Protein AF-H9MAM5-F1 (afdb_monomer_lite)

Secondary structure (DSSP, 8-state):
-HHHHHHHHTS-SS---TTS----HHHHHHHHHHTT-GGGGS-GGG----HHHHHHHHHHHHHHHHTT-SSSTTSPPHHHHHHHHTTSS---SPPPPPHHHHHHHHHHHHHHHHHTT-----------------

Radius of gyration: 23.28 Å; chains: 1; bounding box: 83×52×33 Å

Foldseek 3Di:
DQVLLCVQQVHHQDDPPPVPPADRLVLVLLVCQLVVNQVVSGHPVPNPDDPVVVQLSNLSSQLVSQCPAPDPVSHDDPVVNVCSNVVVDPRDPRHHRHPVSVVSNVVRVVVVVVVVDDDDDDDDDDDDDDDDDD

Structure (mmCIF, N/CA/C/O backbone):
data_AF-H9MAM5-F1
#
_entry.id   AF-H9MAM5-F1
#
loop_
_atom_site.group_PDB
_atom_site.id
_atom_site.type_symbol
_atom_site.label_atom_id
_atom_site.label_alt_id
_atom_site.label_comp_id
_atom_site.label_asym_id
_atom_site.label_entity_id
_atom_site.label_seq_id
_atom_site.pdbx_PDB_ins_code
_atom_site.Cartn_x
_atom_site.Cartn_y
_atom_site.Cartn_z
_atom_site.occupancy
_atom_site.B_iso_or_equiv
_atom_site.auth_seq_id
_atom_site.auth_comp_id
_atom_site.auth_asym_id
_atom_site.auth_atom_id
_atom_site.pdbx_PDB_model_num
ATOM 1 N N . GLY A 1 1 ? -2.645 3.503 -7.436 1.00 94.44 1 GLY A N 1
ATOM 2 C CA . GLY A 1 1 ? -1.721 3.127 -6.350 1.00 94.44 1 GLY A CA 1
ATOM 3 C C . GLY A 1 1 ? -0.823 4.280 -5.958 1.00 94.44 1 GLY A C 1
ATOM 4 O O . GLY A 1 1 ? -0.988 4.805 -4.872 1.00 94.44 1 GLY A O 1
ATOM 5 N N . MET A 1 2 ? 0.051 4.731 -6.860 1.00 94.88 2 MET A N 1
ATOM 6 C CA . MET A 1 2 ? 1.032 5.802 -6.613 1.00 94.88 2 MET A CA 1
ATOM 7 C C . MET A 1 2 ? 0.479 7.051 -5.908 1.00 94.88 2 MET A C 1
ATOM 9 O O . MET A 1 2 ? 0.990 7.430 -4.863 1.00 94.88 2 MET A O 1
ATOM 13 N N . THR A 1 3 ? -0.596 7.657 -6.414 1.00 95.62 3 THR A N 1
ATOM 14 C CA . THR A 1 3 ? -1.199 8.845 -5.778 1.00 95.62 3 THR A CA 1
ATOM 15 C C . THR A 1 3 ? -1.782 8.556 -4.395 1.00 95.62 3 THR A C 1
ATOM 17 O O . THR A 1 3 ? -1.730 9.405 -3.515 1.00 95.62 3 THR A O 1
ATOM 20 N N . LEU A 1 4 ? -2.311 7.349 -4.167 1.00 97.06 4 LEU A N 1
ATOM 21 C CA . LEU A 1 4 ? -2.817 6.965 -2.848 1.00 97.06 4 LEU A CA 1
ATOM 22 C C . LEU A 1 4 ? -1.674 6.868 -1.831 1.00 97.06 4 LEU A C 1
ATOM 24 O O . LEU A 1 4 ? -1.839 7.297 -0.695 1.00 97.06 4 LEU A O 1
ATOM 28 N N . LEU A 1 5 ? -0.503 6.378 -2.250 1.00 96.44 5 LEU A N 1
ATOM 29 C CA . LEU A 1 5 ? 0.690 6.384 -1.404 1.00 96.44 5 LEU A CA 1
ATOM 30 C C . LEU A 1 5 ? 1.121 7.816 -1.055 1.00 96.44 5 LEU A C 1
ATOM 32 O O . LEU A 1 5 ? 1.436 8.065 0.103 1.00 96.44 5 LEU A O 1
ATOM 36 N N . GLU A 1 6 ? 1.092 8.761 -2.005 1.00 95.25 6 GLU A N 1
ATOM 37 C CA . GLU A 1 6 ? 1.414 10.179 -1.730 1.00 95.25 6 GLU A CA 1
ATOM 38 C C . GLU A 1 6 ? 0.473 10.791 -0.698 1.00 95.25 6 GLU A C 1
ATOM 40 O O . GLU A 1 6 ? 0.917 11.524 0.182 1.00 95.25 6 GLU A O 1
ATOM 45 N N . ILE A 1 7 ? -0.821 10.473 -0.797 1.00 96.25 7 ILE A N 1
ATOM 46 C CA . ILE A 1 7 ? -1.834 10.939 0.154 1.00 96.25 7 ILE A CA 1
ATOM 47 C C . ILE A 1 7 ? -1.549 10.377 1.549 1.00 96.25 7 ILE A C 1
ATOM 49 O O . ILE A 1 7 ? -1.544 11.136 2.512 1.00 96.25 7 ILE A O 1
ATOM 53 N N . ILE A 1 8 ? -1.288 9.070 1.658 1.00 96.25 8 ILE A N 1
ATOM 54 C CA . ILE A 1 8 ? -1.013 8.415 2.945 1.00 96.25 8 ILE A CA 1
ATOM 55 C C . ILE A 1 8 ? 0.274 8.962 3.572 1.00 96.25 8 ILE A C 1
ATOM 57 O O . ILE A 1 8 ? 0.293 9.261 4.763 1.00 96.25 8 ILE A O 1
ATOM 61 N N . GLY A 1 9 ? 1.340 9.094 2.781 1.00 94.06 9 GLY A N 1
ATOM 62 C CA . GLY A 1 9 ? 2.658 9.491 3.278 1.00 94.06 9 GLY A CA 1
ATOM 63 C C . GLY A 1 9 ? 2.916 10.988 3.347 1.00 94.06 9 GLY A C 1
ATOM 64 O O . GLY A 1 9 ? 3.976 11.385 3.830 1.00 94.06 9 GLY A O 1
ATOM 65 N N . GLY A 1 10 ? 2.004 11.823 2.842 1.00 93.50 10 GLY A N 1
ATOM 66 C CA . GLY A 1 10 ? 2.146 13.281 2.860 1.00 93.50 10 GLY A CA 1
ATOM 67 C C . GLY A 1 10 ? 3.387 13.801 2.123 1.00 93.50 10 GLY A C 1
ATOM 68 O O . GLY A 1 10 ? 3.861 14.905 2.398 1.00 93.50 10 GLY A O 1
ATOM 69 N N . ARG A 1 11 ? 3.944 13.011 1.197 1.00 90.19 11 ARG A N 1
ATOM 70 C CA . ARG A 1 11 ? 5.160 13.326 0.434 1.00 90.19 11 ARG A CA 1
ATOM 71 C C . ARG A 1 11 ? 5.036 12.872 -1.013 1.00 90.19 11 ARG A C 1
ATOM 73 O O . ARG A 1 11 ? 4.243 11.989 -1.327 1.00 90.19 11 ARG A O 1
ATOM 80 N N . ARG A 1 12 ? 5.816 13.491 -1.900 1.00 90.25 12 ARG A N 1
ATOM 81 C CA . ARG A 1 12 ? 5.790 13.178 -3.334 1.00 90.25 12 ARG A CA 1
ATOM 82 C C . ARG A 1 12 ? 6.448 11.832 -3.612 1.00 90.25 12 ARG A C 1
ATOM 84 O O . ARG A 1 12 ? 7.388 11.432 -2.932 1.00 90.25 12 ARG A O 1
ATOM 91 N N . ASN A 1 13 ? 5.978 11.153 -4.657 1.00 88.25 13 ASN A N 1
ATOM 92 C CA . ASN A 1 13 ? 6.557 9.879 -5.088 1.00 88.25 13 ASN A CA 1
ATOM 93 C C . ASN A 1 13 ? 7.991 10.014 -5.617 1.00 88.25 13 ASN A C 1
ATOM 95 O O . ASN A 1 13 ? 8.764 9.058 -5.578 1.00 88.25 13 ASN A O 1
ATOM 99 N N . MET A 1 14 ? 8.328 11.202 -6.111 1.00 82.75 14 MET A N 1
ATOM 100 C CA . MET A 1 14 ? 9.652 11.574 -6.579 1.00 82.75 14 MET A CA 1
ATOM 101 C C . MET A 1 14 ? 9.994 12.925 -5.957 1.00 82.75 14 MET A C 1
ATOM 103 O O . MET A 1 14 ? 9.321 13.923 -6.234 1.00 82.75 14 MET A O 1
ATOM 107 N N . ASP A 1 15 ? 11.001 12.943 -5.089 1.00 68.06 15 ASP A N 1
ATOM 108 C CA . ASP A 1 15 ? 11.559 14.187 -4.575 1.00 68.06 15 ASP A CA 1
ATOM 109 C C . ASP A 1 15 ? 12.443 14.796 -5.678 1.00 68.06 15 ASP A C 1
ATOM 111 O O . ASP A 1 15 ? 13.233 14.105 -6.315 1.00 68.06 15 ASP A O 1
ATOM 115 N N . GLY A 1 16 ? 12.196 16.068 -5.999 1.00 54.31 16 GLY A N 1
ATOM 116 C CA . GLY A 1 16 ? 12.768 16.753 -7.164 1.00 54.31 16 GLY A CA 1
ATOM 117 C C . GLY A 1 16 ? 14.084 17.486 -6.901 1.00 54.31 16 GLY A C 1
ATOM 118 O O . GLY A 1 16 ? 14.499 18.248 -7.767 1.00 54.31 16 GLY A O 1
ATOM 119 N N . ASP A 1 17 ? 14.703 17.308 -5.731 1.00 53.81 17 ASP A N 1
ATOM 120 C CA . ASP A 1 17 ? 16.027 17.874 -5.465 1.00 53.81 17 ASP A CA 1
ATOM 121 C C . ASP A 1 17 ? 17.092 16.955 -6.060 1.00 53.81 17 ASP A C 1
ATOM 123 O O . ASP A 1 17 ? 17.304 15.836 -5.589 1.00 53.81 17 ASP A O 1
ATOM 127 N N . GLU A 1 18 ? 17.757 17.457 -7.103 1.00 48.34 18 GLU A N 1
ATOM 128 C CA . GLU A 1 18 ? 18.821 16.792 -7.869 1.00 48.34 18 GLU A CA 1
ATOM 129 C C . GLU A 1 18 ? 20.027 16.376 -7.003 1.00 48.34 18 GLU A C 1
ATOM 131 O O . GLU A 1 18 ? 20.798 15.509 -7.403 1.00 48.34 18 GLU A O 1
ATOM 136 N N . GLU A 1 19 ? 20.161 16.947 -5.801 1.00 48.25 19 GLU A N 1
ATOM 137 C CA . GLU A 1 19 ? 21.212 16.635 -4.821 1.00 48.25 19 GLU A CA 1
ATOM 138 C C . GLU A 1 19 ? 20.790 15.549 -3.808 1.00 48.25 19 GLU A C 1
ATOM 140 O O . GLU A 1 19 ? 21.627 14.959 -3.131 1.00 48.25 19 GLU A O 1
ATOM 145 N N . SER A 1 20 ? 19.492 15.228 -3.748 1.00 52.16 20 SER A N 1
ATOM 146 C CA . SER A 1 20 ? 18.936 14.081 -3.021 1.00 52.16 20 SER A CA 1
ATOM 147 C C . SER A 1 20 ? 18.562 12.964 -3.995 1.00 52.16 20 SER A C 1
ATOM 149 O O . SER A 1 20 ? 17.441 12.448 -4.008 1.00 52.16 20 SER A O 1
ATOM 151 N N . SER A 1 21 ? 19.505 12.570 -4.853 1.00 51.41 21 SER A N 1
ATOM 152 C CA . SER A 1 21 ? 19.402 11.253 -5.466 1.00 51.41 21 SER A CA 1
ATOM 153 C C . SER A 1 21 ? 19.247 10.247 -4.328 1.00 51.41 21 SER A C 1
ATOM 155 O O . SER A 1 21 ? 20.154 10.135 -3.519 1.00 51.41 21 SER A O 1
ATOM 157 N N . GLU A 1 22 ? 18.092 9.581 -4.203 1.00 53.31 22 GLU A N 1
ATOM 158 C CA . GLU A 1 22 ? 18.030 8.117 -4.027 1.00 53.31 22 GLU A CA 1
ATOM 159 C C . GLU A 1 22 ? 16.699 7.566 -3.516 1.00 53.31 22 GLU A C 1
ATOM 161 O O . GLU A 1 22 ? 16.414 6.403 -3.785 1.00 53.31 22 GLU A O 1
ATOM 166 N N . MET A 1 23 ? 15.830 8.317 -2.839 1.00 61.78 23 MET A N 1
ATOM 167 C CA . MET A 1 23 ? 14.657 7.675 -2.221 1.00 61.78 23 MET A CA 1
ATOM 168 C C . MET A 1 23 ? 13.374 7.826 -3.039 1.00 61.78 23 MET A C 1
ATOM 170 O O . MET A 1 23 ? 12.551 8.702 -2.793 1.00 61.78 23 MET A O 1
ATOM 174 N N . PHE A 1 24 ? 13.163 6.895 -3.976 1.00 83.00 24 PHE A N 1
ATOM 175 C CA . PHE A 1 24 ? 11.853 6.683 -4.595 1.00 83.00 24 PHE A CA 1
ATOM 176 C C . PHE A 1 24 ? 10.852 6.222 -3.526 1.00 83.00 24 PHE A C 1
ATOM 178 O O . PHE A 1 24 ? 10.845 5.054 -3.123 1.00 83.00 24 PHE A O 1
ATOM 185 N N . PHE A 1 25 ? 10.017 7.148 -3.049 1.00 89.38 25 PHE A N 1
ATOM 186 C CA . PHE A 1 25 ? 9.095 6.912 -1.939 1.00 89.38 25 PHE A CA 1
ATOM 187 C C . PHE A 1 25 ? 8.209 5.663 -2.127 1.00 89.38 25 PHE A C 1
ATOM 189 O O . PHE A 1 25 ? 8.128 4.872 -1.182 1.00 89.38 25 PHE A O 1
ATOM 196 N N . PRO A 1 26 ? 7.638 5.376 -3.318 1.00 91.94 26 PRO A N 1
ATOM 197 C CA . PRO A 1 26 ? 6.847 4.165 -3.517 1.00 91.94 26 PRO A CA 1
ATOM 198 C C . PRO A 1 26 ? 7.616 2.867 -3.283 1.00 91.94 26 PRO A C 1
ATOM 200 O O . PRO A 1 26 ? 7.025 1.903 -2.809 1.00 91.94 26 PRO A O 1
ATOM 203 N N . ALA A 1 27 ? 8.919 2.815 -3.585 1.00 92.25 27 ALA A N 1
ATOM 204 C CA . ALA A 1 27 ? 9.712 1.606 -3.358 1.00 92.25 27 ALA A CA 1
ATOM 205 C C . ALA A 1 27 ? 9.897 1.325 -1.861 1.00 92.25 27 ALA A C 1
ATOM 207 O O . ALA A 1 27 ? 9.745 0.184 -1.416 1.00 92.25 27 ALA A O 1
ATOM 208 N N . TRP A 1 28 ? 10.162 2.367 -1.070 1.00 91.81 28 TRP A N 1
ATOM 209 C CA . TRP A 1 28 ? 10.217 2.248 0.384 1.00 91.81 28 TRP A CA 1
ATOM 210 C C . TRP A 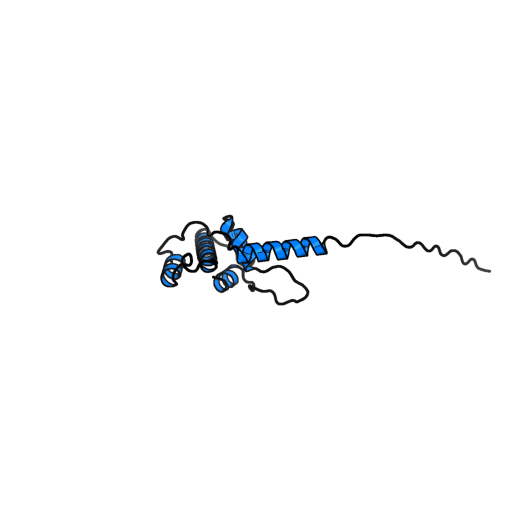1 28 ? 8.842 1.900 0.973 1.00 91.81 28 TRP A C 1
ATOM 212 O O . TRP A 1 28 ? 8.732 0.949 1.747 1.00 91.81 28 TRP A O 1
ATOM 222 N N . ALA A 1 29 ? 7.783 2.597 0.550 1.00 94.75 29 ALA A N 1
ATOM 223 C CA . ALA A 1 29 ? 6.424 2.364 1.033 1.00 94.75 29 ALA A CA 1
ATOM 224 C C . ALA A 1 29 ? 5.947 0.935 0.733 1.00 94.75 29 ALA A C 1
ATOM 226 O O . ALA A 1 29 ? 5.461 0.244 1.626 1.00 94.75 29 ALA A O 1
ATOM 227 N N . ALA A 1 30 ? 6.153 0.448 -0.495 1.00 95.69 30 ALA A N 1
ATOM 228 C CA . ALA A 1 30 ? 5.811 -0.921 -0.877 1.00 95.69 30 ALA A CA 1
ATOM 229 C C . ALA A 1 30 ? 6.577 -1.963 -0.045 1.00 95.69 30 ALA A C 1
ATOM 231 O O . ALA A 1 30 ? 6.012 -2.989 0.332 1.00 95.69 30 ALA A O 1
ATOM 232 N N . THR A 1 31 ? 7.838 -1.682 0.304 1.00 94.94 31 THR A N 1
ATOM 233 C CA . THR A 1 31 ? 8.637 -2.556 1.177 1.00 94.94 31 THR A CA 1
ATOM 234 C C . THR A 1 31 ? 8.018 -2.654 2.573 1.00 94.94 31 THR A C 1
ATOM 236 O O . THR A 1 31 ? 7.826 -3.765 3.071 1.00 94.94 31 THR A O 1
ATOM 239 N N . GLN A 1 32 ? 7.627 -1.525 3.174 1.00 96.38 32 GLN A N 1
ATOM 240 C CA . GLN A 1 32 ? 6.954 -1.518 4.479 1.00 96.38 32 GLN A CA 1
ATOM 241 C C . GLN A 1 32 ? 5.605 -2.242 4.430 1.00 96.38 32 GLN A C 1
ATOM 243 O O . GLN A 1 32 ? 5.340 -3.101 5.270 1.00 96.38 32 GLN A O 1
ATOM 248 N N . ILE A 1 33 ? 4.785 -1.967 3.412 1.00 97.56 33 ILE A N 1
ATOM 249 C CA . ILE A 1 33 ? 3.461 -2.585 3.244 1.00 97.56 33 ILE A CA 1
ATOM 250 C C . ILE A 1 33 ? 3.580 -4.106 3.092 1.00 97.56 33 ILE A C 1
ATOM 252 O O . ILE A 1 33 ? 2.905 -4.842 3.808 1.00 97.56 33 ILE A O 1
ATOM 256 N N . SER A 1 34 ? 4.475 -4.587 2.223 1.00 96.94 34 SER A N 1
ATOM 257 C CA . SER A 1 34 ? 4.694 -6.030 2.017 1.00 96.94 34 SER A CA 1
ATOM 258 C C . SER A 1 34 ? 5.225 -6.752 3.264 1.00 96.94 34 SER A C 1
ATOM 260 O O . SER A 1 34 ? 5.050 -7.960 3.398 1.00 96.94 34 SER A O 1
ATOM 262 N N . SER A 1 35 ? 5.828 -6.010 4.199 1.00 96.81 35 SER A N 1
ATOM 263 C CA . SER A 1 35 ? 6.344 -6.526 5.475 1.00 96.81 35 SER A CA 1
ATOM 264 C C . SER A 1 35 ? 5.336 -6.418 6.628 1.00 96.81 35 SER A C 1
ATOM 266 O O . SER A 1 35 ? 5.663 -6.780 7.754 1.00 96.81 35 SER A O 1
ATOM 268 N N . GLY A 1 36 ? 4.123 -5.911 6.377 1.00 96.38 36 GLY A N 1
ATOM 269 C CA . GLY A 1 36 ? 3.095 -5.706 7.405 1.00 96.38 36 GLY A CA 1
ATOM 270 C C . GLY A 1 36 ? 3.241 -4.411 8.212 1.00 96.38 36 GLY A C 1
ATOM 271 O O . GLY A 1 36 ? 2.450 -4.162 9.118 1.00 96.38 36 GLY A O 1
ATOM 272 N N . ASN A 1 37 ? 4.187 -3.544 7.853 1.00 96.94 37 ASN A N 1
ATOM 273 C CA . ASN A 1 37 ? 4.483 -2.287 8.544 1.00 96.94 37 ASN A CA 1
ATOM 274 C C . ASN A 1 37 ? 3.751 -1.095 7.906 1.00 96.94 37 ASN A C 1
ATOM 276 O O . ASN A 1 37 ? 4.318 -0.019 7.741 1.00 96.94 37 ASN A O 1
ATOM 280 N N . ALA A 1 38 ? 2.489 -1.267 7.504 1.00 95.62 38 ALA A N 1
ATOM 281 C CA . ALA A 1 38 ? 1.748 -0.247 6.752 1.00 95.62 38 ALA A CA 1
ATOM 282 C C . ALA A 1 38 ? 1.667 1.119 7.468 1.00 95.62 38 ALA A C 1
ATOM 284 O O . ALA A 1 38 ? 1.662 2.153 6.805 1.00 95.62 38 ALA A O 1
ATOM 285 N N . MET A 1 39 ? 1.658 1.127 8.806 1.00 96.56 39 MET A N 1
ATOM 286 C CA . MET A 1 39 ? 1.624 2.358 9.605 1.00 96.56 39 MET A CA 1
ATOM 287 C C . MET A 1 39 ? 2.896 3.200 9.488 1.00 96.56 39 MET A C 1
ATOM 289 O O . MET A 1 39 ? 2.817 4.412 9.647 1.00 96.56 39 MET A O 1
ATOM 293 N N . GLU A 1 40 ? 4.043 2.602 9.150 1.00 95.38 40 GLU A N 1
ATOM 294 C CA . GLU A 1 40 ? 5.282 3.360 8.925 1.00 95.38 40 GLU A CA 1
ATOM 295 C C . GLU A 1 40 ? 5.135 4.333 7.753 1.00 95.38 40 GLU A C 1
ATOM 297 O O . GLU A 1 40 ? 5.773 5.380 7.734 1.00 95.38 40 GLU A O 1
ATOM 302 N N . VAL A 1 41 ? 4.271 4.009 6.785 1.00 95.12 41 VAL A N 1
ATOM 303 C CA . VAL A 1 41 ? 4.052 4.822 5.585 1.00 95.12 41 VAL A CA 1
ATOM 304 C C . VAL A 1 41 ? 3.265 6.098 5.882 1.00 95.12 41 VAL A C 1
ATOM 306 O O . VAL A 1 41 ? 3.347 7.030 5.089 1.00 95.12 41 VAL A O 1
ATOM 309 N N . LEU A 1 42 ? 2.518 6.156 6.989 1.00 96.94 42 LEU A N 1
ATOM 310 C CA . LEU A 1 42 ? 1.671 7.295 7.341 1.00 96.94 42 LEU A CA 1
ATOM 311 C C . LEU A 1 42 ? 2.499 8.575 7.535 1.00 96.94 42 LEU A C 1
ATOM 313 O O . LEU A 1 42 ? 3.570 8.550 8.145 1.00 96.94 42 LEU A O 1
ATOM 317 N N . ASP A 1 43 ? 1.981 9.710 7.053 1.00 95.31 43 ASP A N 1
ATOM 318 C CA . ASP A 1 43 ? 2.569 11.023 7.323 1.00 95.31 43 ASP A CA 1
ATOM 319 C C . ASP A 1 43 ? 2.781 11.196 8.833 1.00 95.31 43 ASP A C 1
ATOM 321 O O . ASP A 1 43 ? 1.855 11.095 9.639 1.00 95.31 43 ASP A O 1
ATOM 325 N N . LYS A 1 44 ? 4.020 11.510 9.220 1.00 91.69 44 LYS A N 1
ATOM 326 C CA . LYS A 1 44 ? 4.421 11.707 10.617 1.00 91.69 44 LYS A CA 1
ATOM 327 C C . LYS A 1 44 ? 3.609 12.797 11.321 1.00 91.69 44 LYS A C 1
ATOM 329 O O . LYS A 1 44 ? 3.482 12.776 12.541 1.00 91.69 44 LYS A O 1
ATOM 334 N N . LYS A 1 45 ? 3.047 13.745 10.565 1.00 93.50 45 LYS A N 1
ATOM 335 C CA . LYS A 1 45 ? 2.155 14.794 11.086 1.00 93.50 45 LYS A CA 1
ATOM 336 C C . LYS A 1 45 ? 0.793 14.260 11.536 1.00 93.50 45 LYS A C 1
ATOM 338 O O . LYS A 1 45 ? 0.081 14.974 12.234 1.00 93.50 45 LYS A O 1
ATOM 343 N N . LEU A 1 46 ? 0.439 13.039 11.138 1.00 92.50 46 LEU A N 1
ATOM 344 C CA . LEU A 1 46 ? -0.836 12.375 11.403 1.00 92.50 46 LEU A CA 1
ATOM 345 C C . LEU A 1 46 ? -0.668 11.143 12.308 1.00 92.50 46 LEU A C 1
ATOM 347 O O . LEU A 1 46 ? -1.511 10.262 12.294 1.00 92.50 46 LEU A O 1
ATOM 351 N N . MET A 1 47 ? 0.417 11.041 13.084 1.00 87.50 47 MET A N 1
ATOM 352 C CA . MET A 1 47 ? 0.670 9.870 13.944 1.00 87.50 47 MET A CA 1
ATOM 353 C C . MET A 1 47 ? -0.279 9.741 15.146 1.00 87.50 47 MET A C 1
ATOM 355 O O . MET A 1 47 ? -0.350 8.668 15.740 1.00 87.50 47 MET A O 1
ATOM 359 N N . ASP A 1 48 ? -1.000 10.804 15.504 1.00 93.38 48 ASP A N 1
ATOM 360 C CA . ASP A 1 48 ? -2.037 10.774 16.541 1.00 93.38 48 ASP A CA 1
ATOM 361 C C . ASP A 1 48 ? -3.363 10.281 15.939 1.00 93.38 48 ASP A C 1
ATOM 363 O O . ASP A 1 48 ? -4.257 11.070 15.637 1.00 93.38 48 ASP A O 1
ATOM 367 N N . VAL A 1 49 ? -3.437 8.971 15.681 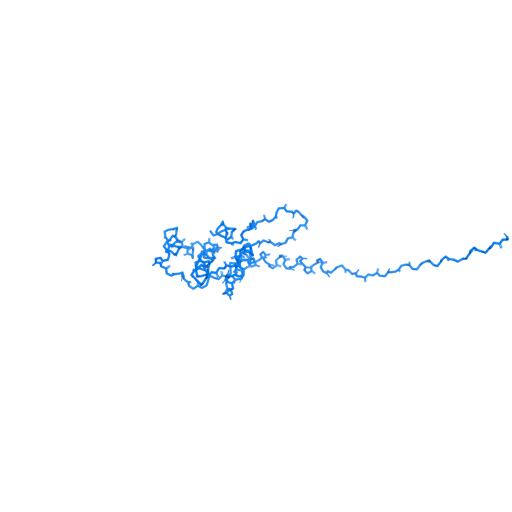1.00 93.75 49 VAL A N 1
ATOM 368 C CA . VAL A 1 49 ? -4.623 8.284 15.146 1.00 93.75 49 VAL A CA 1
ATOM 369 C C . VAL A 1 49 ? -5.184 7.296 16.155 1.00 93.75 49 VAL A C 1
ATOM 371 O O . VAL A 1 49 ? -4.445 6.615 16.867 1.00 93.75 49 VAL A O 1
ATOM 374 N N . ASN A 1 50 ? -6.508 7.179 16.187 1.00 96.50 50 ASN A N 1
ATOM 375 C CA . ASN A 1 50 ? -7.180 6.128 16.945 1.00 96.50 50 ASN A CA 1
ATOM 376 C C . ASN A 1 50 ? -7.154 4.779 16.197 1.00 96.50 50 ASN A C 1
ATOM 378 O O . ASN A 1 50 ? -6.793 4.701 15.022 1.00 96.50 50 ASN A O 1
ATOM 382 N N . ASP A 1 51 ? -7.580 3.705 16.867 1.00 95.62 51 ASP A N 1
ATOM 383 C CA . ASP A 1 51 ? -7.567 2.350 16.294 1.00 95.62 51 ASP A CA 1
ATOM 384 C C . ASP A 1 51 ? -8.366 2.244 14.984 1.00 95.62 51 ASP A C 1
ATOM 386 O O . ASP A 1 51 ? -7.960 1.543 14.059 1.00 95.62 51 ASP A O 1
ATOM 390 N N . LEU A 1 52 ? -9.488 2.960 14.872 1.00 94.94 52 LEU A N 1
ATOM 391 C CA . LEU A 1 52 ? -10.343 2.917 13.686 1.00 94.94 52 LEU A CA 1
ATOM 392 C C . LEU A 1 52 ? -9.692 3.627 12.491 1.00 94.94 52 LEU A C 1
ATOM 394 O O . LEU A 1 52 ? -9.730 3.115 11.372 1.00 94.94 52 LEU A O 1
ATOM 398 N N . GLU A 1 53 ? -9.057 4.771 12.727 1.00 95.50 53 GLU A N 1
ATOM 399 C CA . GLU A 1 53 ? -8.268 5.495 11.725 1.00 95.50 53 GLU A CA 1
ATOM 400 C C . GLU A 1 53 ? -7.037 4.688 11.297 1.00 95.50 53 GLU A C 1
ATOM 402 O O . GLU A 1 53 ? -6.739 4.598 10.106 1.00 95.50 53 GLU A O 1
ATOM 407 N N . ALA A 1 54 ? -6.359 4.028 12.240 1.00 96.06 54 ALA A N 1
ATOM 408 C CA . ALA A 1 54 ? -5.233 3.151 11.937 1.00 96.06 54 ALA A CA 1
ATOM 409 C C . ALA A 1 54 ? -5.648 1.992 11.015 1.00 96.06 54 ALA A C 1
ATOM 411 O O . ALA A 1 54 ? -4.944 1.686 10.052 1.00 96.06 54 ALA A O 1
ATOM 412 N N . GLU A 1 55 ? -6.810 1.373 11.242 1.00 95.81 55 GLU A N 1
ATOM 413 C CA . GLU A 1 55 ? -7.339 0.340 10.341 1.00 95.81 55 GLU A CA 1
ATOM 414 C C . GLU A 1 55 ? -7.684 0.889 8.947 1.00 95.81 55 GLU A C 1
ATOM 416 O O . GLU A 1 55 ? -7.405 0.235 7.937 1.00 95.81 55 GLU A O 1
ATOM 421 N N . GLN A 1 56 ? -8.215 2.113 8.853 1.00 95.94 56 GLN A N 1
ATOM 422 C CA . GLN A 1 56 ? -8.453 2.776 7.564 1.00 95.94 56 GLN A CA 1
ATOM 423 C C . GLN A 1 56 ? -7.145 3.039 6.806 1.00 95.94 56 GLN A C 1
ATOM 425 O O . GLN A 1 56 ? -7.064 2.758 5.607 1.00 95.94 56 GLN A O 1
ATOM 430 N N . VAL A 1 57 ? -6.104 3.513 7.499 1.00 96.88 57 VAL A N 1
ATOM 431 C CA . VAL A 1 57 ? -4.769 3.734 6.924 1.00 96.88 57 VAL A CA 1
ATOM 432 C C . VAL A 1 57 ? -4.166 2.420 6.435 1.00 96.88 57 VAL A C 1
ATOM 434 O O . VAL A 1 57 ? -3.723 2.345 5.288 1.00 96.88 57 VAL A O 1
ATOM 437 N N . LYS A 1 58 ? -4.195 1.360 7.254 1.00 97.19 58 LYS A N 1
ATOM 438 C CA . LYS A 1 58 ? -3.700 0.028 6.863 1.00 97.19 58 LYS A CA 1
ATOM 439 C C . LYS A 1 58 ? -4.412 -0.477 5.616 1.00 97.19 58 LYS A C 1
ATOM 441 O O . LYS A 1 58 ? -3.760 -0.924 4.674 1.00 97.19 58 LYS A O 1
ATOM 446 N N . ARG A 1 59 ? -5.741 -0.362 5.575 1.00 97.81 59 ARG A N 1
ATOM 447 C CA . ARG A 1 59 ? -6.544 -0.780 4.425 1.00 97.81 59 ARG A CA 1
ATOM 448 C C . ARG A 1 59 ? -6.181 -0.004 3.160 1.00 97.81 59 ARG A C 1
ATOM 450 O O . ARG A 1 59 ? -5.958 -0.615 2.113 1.00 97.81 59 ARG A O 1
ATOM 457 N N . ALA A 1 60 ? -6.083 1.320 3.265 1.00 98.00 60 ALA A N 1
ATOM 458 C CA . ALA A 1 60 ? -5.693 2.191 2.161 1.00 98.00 60 ALA A CA 1
ATOM 459 C C . ALA A 1 60 ? -4.276 1.871 1.654 1.00 98.00 60 ALA A C 1
ATOM 461 O O . ALA A 1 60 ? -4.042 1.808 0.447 1.00 98.00 60 ALA A O 1
ATOM 462 N N 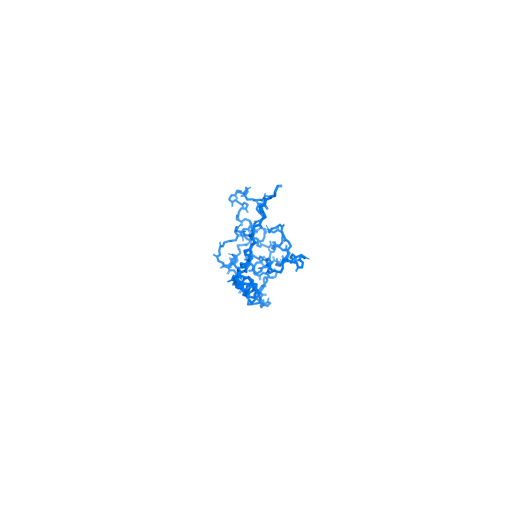. ALA A 1 61 ? -3.341 1.597 2.563 1.00 98.06 61 ALA A N 1
ATOM 463 C CA . ALA A 1 61 ? -1.975 1.222 2.222 1.00 98.06 61 ALA A CA 1
ATOM 464 C C . ALA A 1 61 ? -1.919 -0.138 1.505 1.00 98.06 61 ALA A C 1
ATOM 466 O O . ALA A 1 61 ? -1.279 -0.253 0.459 1.00 98.06 61 ALA A O 1
ATOM 467 N N . ILE A 1 62 ? -2.641 -1.147 2.003 1.00 98.19 62 ILE A N 1
ATOM 468 C CA . ILE A 1 62 ? -2.699 -2.482 1.392 1.00 98.19 62 ILE A CA 1
ATOM 469 C C . ILE A 1 62 ? -3.270 -2.408 -0.029 1.00 98.19 62 ILE A C 1
ATOM 471 O O . ILE A 1 62 ? -2.638 -2.898 -0.967 1.00 98.19 62 ILE A O 1
ATOM 475 N N . VAL A 1 63 ? -4.423 -1.755 -0.230 1.00 98.25 63 VAL A N 1
ATOM 476 C CA . VAL A 1 63 ? -5.003 -1.622 -1.580 1.00 98.25 63 VAL A CA 1
ATOM 477 C C . VAL A 1 63 ? -4.123 -0.761 -2.489 1.00 98.25 63 VAL A C 1
ATOM 479 O O . VAL A 1 63 ? -3.978 -1.057 -3.676 1.00 98.25 63 VAL A O 1
ATOM 482 N N . GLY A 1 64 ? -3.460 0.258 -1.932 1.00 98.00 64 GLY A N 1
ATOM 483 C CA . GLY A 1 64 ? -2.448 1.049 -2.624 1.00 98.00 64 GLY A CA 1
ATOM 484 C C . GLY A 1 64 ? -1.301 0.191 -3.159 1.00 98.00 64 GLY A C 1
ATOM 485 O O . GLY A 1 64 ? -0.934 0.354 -4.323 1.00 98.00 64 GLY A O 1
ATOM 486 N N . GLY A 1 65 ? -0.806 -0.750 -2.348 1.00 97.81 65 GLY A N 1
ATOM 487 C CA . GLY A 1 65 ? 0.234 -1.713 -2.717 1.00 97.81 65 GLY A CA 1
ATOM 488 C C . GLY A 1 65 ? -0.206 -2.727 -3.782 1.00 97.81 65 GLY A C 1
ATOM 489 O O . GLY A 1 65 ? 0.569 -3.052 -4.678 1.00 97.81 65 GLY A O 1
ATOM 490 N N . TRP A 1 66 ? -1.465 -3.171 -3.769 1.00 98.25 66 TRP A N 1
ATOM 491 C CA . TRP A 1 66 ? -2.019 -3.996 -4.853 1.00 98.25 66 TRP A CA 1
ATOM 492 C C . TRP A 1 66 ? -2.168 -3.220 -6.169 1.00 98.25 66 TRP A C 1
ATOM 494 O O . TRP A 1 66 ? -1.910 -3.738 -7.250 1.00 98.25 66 TRP A O 1
ATOM 504 N N . CYS A 1 67 ? -2.514 -1.934 -6.103 1.00 98.12 67 CYS A N 1
ATOM 505 C CA . CYS A 1 67 ? -2.675 -1.095 -7.293 1.00 98.12 67 CYS A CA 1
ATOM 506 C C . CYS A 1 67 ? -1.360 -0.749 -8.018 1.00 98.12 67 CYS A C 1
ATOM 508 O O . CYS A 1 67 ? -1.409 -0.053 -9.033 1.00 98.12 67 CYS A O 1
ATOM 510 N N . ILE A 1 68 ? -0.200 -1.114 -7.465 1.00 96.69 68 ILE A N 1
ATOM 511 C CA . ILE A 1 68 ? 1.125 -0.857 -8.055 1.00 96.69 68 ILE A CA 1
ATOM 512 C C . ILE A 1 68 ? 1.857 -2.147 -8.446 1.00 96.69 68 ILE A C 1
ATOM 514 O O . ILE A 1 68 ? 3.053 -2.087 -8.719 1.00 96.69 68 ILE A O 1
ATOM 518 N N . GLN A 1 69 ? 1.168 -3.295 -8.461 1.00 97.38 69 GLN A N 1
ATOM 519 C CA . GLN A 1 69 ? 1.761 -4.547 -8.931 1.00 97.38 69 GLN A CA 1
ATOM 520 C C . GLN A 1 69 ? 2.188 -4.448 -10.392 1.00 97.38 69 GLN A C 1
ATOM 522 O O . GLN A 1 69 ? 1.586 -3.714 -11.178 1.00 97.38 69 GLN A O 1
ATOM 527 N N . ASP A 1 70 ? 3.254 -5.162 -10.744 1.00 96.31 70 ASP A N 1
ATOM 528 C CA . ASP A 1 70 ? 3.783 -5.160 -12.109 1.00 96.31 70 ASP A CA 1
ATOM 529 C C . ASP A 1 70 ? 2.787 -5.820 -13.075 1.00 96.31 70 ASP A C 1
ATOM 531 O O . ASP A 1 70 ? 2.525 -5.265 -14.144 1.00 96.31 70 ASP A O 1
ATOM 535 N N . ASP A 1 71 ? 2.187 -6.938 -12.657 1.00 96.44 71 ASP A N 1
ATOM 536 C CA . ASP A 1 71 ? 1.138 -7.645 -13.390 1.00 96.44 71 ASP A CA 1
ATOM 537 C C . ASP A 1 71 ? -0.196 -6.883 -13.310 1.00 96.44 71 ASP A C 1
ATOM 539 O O . ASP A 1 71 ? -0.597 -6.402 -12.249 1.00 96.44 71 ASP A O 1
ATOM 543 N N . GLU A 1 72 ? -0.873 -6.735 -14.446 1.00 95.88 72 GLU A N 1
ATOM 544 C CA . GLU A 1 72 ? -2.170 -6.065 -14.529 1.00 95.88 72 GLU A CA 1
ATOM 545 C C . GLU A 1 72 ? -3.311 -6.919 -13.978 1.00 95.88 72 GLU A C 1
ATOM 547 O O . GLU A 1 72 ? -4.241 -6.357 -13.397 1.00 95.88 72 GLU A O 1
ATOM 552 N N . ASP A 1 73 ? -3.205 -8.246 -14.082 1.00 96.31 73 ASP A N 1
ATOM 553 C CA . ASP A 1 73 ? -4.223 -9.186 -13.605 1.00 96.31 73 ASP A CA 1
ATOM 554 C C . ASP A 1 73 ? -4.263 -9.256 -12.069 1.00 96.31 73 ASP A C 1
ATOM 556 O O . ASP A 1 73 ? -5.287 -9.593 -11.472 1.00 96.31 73 ASP A O 1
ATOM 560 N N . GLU A 1 74 ? -3.163 -8.886 -11.408 1.00 95.62 74 GLU A N 1
ATOM 561 C CA . GLU A 1 74 ? -3.081 -8.775 -9.948 1.00 95.62 74 GLU A CA 1
ATOM 562 C C . GLU A 1 74 ? -3.663 -7.456 -9.416 1.00 95.62 74 GLU A C 1
ATOM 564 O O . GLU A 1 74 ? -3.942 -7.330 -8.218 1.00 95.62 74 GLU A O 1
ATOM 569 N N . ARG A 1 75 ? -3.853 -6.446 -10.276 1.00 97.75 75 ARG A N 1
ATOM 570 C CA . ARG A 1 75 ? -4.363 -5.144 -9.839 1.00 97.75 75 ARG A CA 1
ATOM 571 C C . ARG A 1 75 ? -5.878 -5.217 -9.640 1.00 97.75 75 ARG A C 1
ATOM 573 O O . ARG A 1 75 ? -6.606 -5.612 -10.550 1.00 97.75 75 ARG A O 1
ATOM 580 N N . PRO A 1 76 ? -6.403 -4.753 -8.495 1.00 97.62 76 PRO A N 1
ATOM 581 C CA . PRO A 1 76 ? -7.839 -4.668 -8.297 1.00 97.62 76 PRO A CA 1
ATOM 582 C C . PRO A 1 76 ? -8.447 -3.662 -9.275 1.00 97.62 76 PRO A C 1
ATOM 584 O O . PRO A 1 76 ? -7.887 -2.596 -9.548 1.00 97.62 76 PRO A O 1
ATOM 587 N N . THR A 1 77 ? -9.650 -3.967 -9.752 1.00 97.75 77 THR A N 1
ATOM 588 C CA . THR A 1 77 ? -10.454 -3.005 -10.507 1.00 97.75 77 THR A CA 1
ATOM 589 C C . THR A 1 77 ? -10.770 -1.787 -9.640 1.00 97.75 77 THR A C 1
ATOM 591 O O . THR A 1 77 ? -10.890 -1.889 -8.418 1.00 97.75 77 THR A O 1
ATOM 594 N N . MET A 1 78 ? -11.006 -0.627 -10.257 1.00 97.38 78 MET A N 1
ATOM 595 C CA . MET A 1 78 ? -11.373 0.579 -9.501 1.00 97.38 78 MET A CA 1
ATOM 596 C C . MET A 1 78 ? -12.620 0.389 -8.623 1.00 97.38 78 MET A C 1
ATOM 598 O O . MET A 1 78 ? -12.682 0.953 -7.535 1.00 97.38 78 MET A O 1
ATOM 602 N N . SER A 1 79 ? -13.582 -0.440 -9.042 1.00 98.25 79 SER A N 1
ATOM 603 C CA . SER A 1 79 ? -14.748 -0.765 -8.210 1.00 98.25 79 SER A CA 1
ATOM 604 C C . SER A 1 79 ? -14.360 -1.536 -6.947 1.00 98.25 79 SER A C 1
ATOM 606 O O . SER A 1 79 ? -14.890 -1.248 -5.878 1.00 98.25 79 SER A O 1
ATOM 608 N N . GLN A 1 80 ? -13.437 -2.496 -7.050 1.00 97.88 80 GLN A N 1
ATOM 609 C CA . GLN A 1 80 ? -12.934 -3.235 -5.887 1.00 97.88 80 GLN A CA 1
ATOM 610 C C . GLN A 1 80 ? -12.121 -2.323 -4.968 1.00 97.88 80 GLN A C 1
ATOM 612 O O . GLN A 1 80 ? -12.266 -2.400 -3.753 1.00 97.88 80 GLN A O 1
ATOM 617 N N . VAL A 1 81 ? -11.315 -1.418 -5.537 1.00 98.00 81 VAL A N 1
ATOM 618 C CA . VAL A 1 81 ? -10.572 -0.418 -4.757 1.00 98.00 81 VAL A CA 1
ATOM 619 C C . VAL A 1 81 ? -11.522 0.417 -3.901 1.00 98.00 81 VAL A C 1
ATOM 621 O O . VAL A 1 81 ? -11.272 0.576 -2.710 1.00 98.00 81 VAL A O 1
ATOM 624 N N . LEU A 1 82 ? -12.626 0.907 -4.475 1.00 97.88 82 LEU A N 1
ATOM 625 C CA . LEU A 1 82 ? -13.623 1.688 -3.737 1.00 97.88 82 LEU A CA 1
ATOM 626 C C . LEU A 1 82 ? -14.301 0.870 -2.636 1.00 97.88 82 LEU A C 1
ATOM 628 O O . LEU A 1 82 ? -14.351 1.326 -1.501 1.00 97.88 82 LEU A O 1
ATOM 632 N N . GLN A 1 83 ? -14.744 -0.354 -2.937 1.00 98.25 83 GLN A N 1
ATOM 633 C CA . GLN A 1 83 ? -15.355 -1.238 -1.938 1.00 98.25 83 GLN A CA 1
ATOM 634 C C . GLN A 1 83 ? -14.426 -1.509 -0.753 1.00 98.25 83 GLN A C 1
ATOM 636 O O . GLN A 1 83 ? -14.877 -1.534 0.393 1.00 98.25 83 GLN A O 1
ATOM 641 N N . ILE A 1 84 ? -13.131 -1.689 -1.025 1.00 97.94 84 ILE A N 1
ATOM 642 C CA . ILE A 1 84 ? -12.124 -1.829 0.019 1.00 97.94 84 ILE A CA 1
ATOM 643 C C . ILE A 1 84 ? -12.025 -0.516 0.801 1.00 97.94 84 ILE A C 1
ATOM 645 O O . ILE A 1 84 ? -12.234 -0.517 2.006 1.00 97.94 84 ILE A O 1
ATOM 649 N N . LEU A 1 85 ? -11.789 0.627 0.155 1.00 97.38 85 LEU A N 1
ATOM 650 C CA . LEU A 1 85 ? -11.637 1.912 0.856 1.00 97.38 85 LEU A CA 1
ATOM 651 C C . LEU A 1 85 ? -12.858 2.294 1.715 1.00 97.38 85 LEU A C 1
ATOM 653 O O . LEU A 1 85 ? -12.683 2.785 2.828 1.00 97.38 85 LEU A O 1
ATOM 657 N N . GLU A 1 86 ? -14.073 2.004 1.253 1.00 97.06 86 GLU A N 1
ATOM 658 C CA . GLU A 1 86 ? -15.327 2.218 1.992 1.00 97.06 86 GLU A CA 1
ATOM 659 C C . GLU A 1 86 ? -15.529 1.225 3.152 1.00 97.06 86 GLU A C 1
ATOM 661 O O . GLU A 1 86 ? -16.403 1.418 3.994 1.00 97.06 86 GLU A O 1
ATOM 666 N N . GLY A 1 87 ? -14.716 0.167 3.228 1.00 95.88 87 GLY A N 1
ATOM 667 C CA . GLY A 1 87 ? -14.829 -0.886 4.238 1.00 95.88 87 GLY A CA 1
ATOM 668 C C . GLY A 1 87 ? -15.973 -1.865 3.991 1.00 95.88 87 GLY A C 1
ATOM 669 O O . GLY A 1 87 ? -16.381 -2.562 4.914 1.00 95.88 87 GLY A O 1
ATOM 670 N N . VAL A 1 88 ? -16.490 -1.921 2.761 1.00 97.44 88 VAL A N 1
ATOM 671 C CA . VAL A 1 88 ? -17.505 -2.898 2.339 1.00 97.44 88 VAL A CA 1
ATOM 672 C C . VAL A 1 88 ? -16.888 -4.289 2.201 1.00 97.44 88 VAL A C 1
ATOM 674 O O . VAL A 1 88 ? -17.544 -5.291 2.478 1.00 97.44 88 VAL A O 1
ATOM 677 N N . VAL A 1 89 ? -15.629 -4.347 1.764 1.00 95.88 89 VAL A N 1
ATOM 678 C CA . VAL A 1 89 ? -14.860 -5.581 1.588 1.00 95.88 89 VAL A CA 1
ATOM 679 C C . VAL A 1 89 ? -13.511 -5.420 2.278 1.00 95.88 89 VAL A C 1
ATOM 681 O O . VAL A 1 89 ? -12.876 -4.368 2.182 1.00 95.88 89 VAL A O 1
ATOM 684 N N . ASP A 1 90 ? -13.061 -6.463 2.968 1.00 94.56 90 ASP A N 1
ATOM 685 C CA . ASP A 1 90 ? -11.725 -6.465 3.552 1.00 94.56 90 ASP A CA 1
ATOM 686 C C . ASP A 1 90 ? -10.651 -6.519 2.459 1.00 94.56 90 ASP A C 1
ATOM 688 O O . ASP A 1 90 ? -10.840 -7.155 1.416 1.00 94.56 90 ASP A O 1
ATOM 692 N N . PRO A 1 91 ? -9.506 -5.849 2.663 1.00 92.12 91 PRO A N 1
ATOM 693 C CA . PRO A 1 91 ? -8.419 -5.933 1.708 1.00 92.12 91 PRO A CA 1
ATOM 694 C C . PRO A 1 91 ? -7.917 -7.388 1.595 1.00 92.12 91 PRO A C 1
ATOM 696 O O . PRO A 1 91 ? -8.003 -8.148 2.566 1.00 92.12 91 PRO A O 1
ATOM 699 N N . PRO A 1 92 ? -7.349 -7.788 0.442 1.00 91.31 92 PRO A N 1
ATOM 700 C CA . PRO A 1 92 ? -6.669 -9.073 0.322 1.00 91.31 92 PRO A CA 1
ATOM 701 C C . PRO A 1 92 ? -5.482 -9.178 1.292 1.00 91.31 92 PRO A C 1
ATOM 703 O O . PRO A 1 92 ? -5.142 -8.233 2.009 1.00 91.31 92 PRO A O 1
ATOM 706 N N . ALA A 1 93 ? -4.790 -10.318 1.262 1.00 95.69 93 ALA A N 1
ATOM 707 C CA . ALA A 1 93 ? -3.508 -10.464 1.947 1.00 95.69 93 ALA A CA 1
ATOM 708 C C . ALA A 1 93 ? -2.513 -9.352 1.553 1.00 95.69 93 ALA A C 1
ATOM 710 O O . ALA A 1 93 ? -2.704 -8.639 0.563 1.00 95.69 93 ALA A O 1
ATOM 711 N N . LEU A 1 94 ? -1.436 -9.212 2.329 1.00 97.81 94 LEU A N 1
ATOM 712 C CA . LEU A 1 94 ? -0.395 -8.224 2.046 1.00 97.81 94 LEU A CA 1
ATOM 713 C C . LEU A 1 94 ? 0.105 -8.376 0.596 1.00 97.81 94 LEU A C 1
ATOM 715 O O . LEU A 1 94 ? 0.416 -9.498 0.184 1.00 97.81 94 LEU A O 1
ATOM 719 N N . PRO A 1 95 ? 0.176 -7.281 -0.180 1.00 97.25 95 PRO A N 1
ATOM 720 C CA . PRO A 1 95 ? 0.643 -7.340 -1.552 1.00 97.25 95 PRO A CA 1
ATOM 721 C C . PRO A 1 95 ? 2.130 -7.708 -1.574 1.00 97.25 95 PRO A C 1
ATOM 723 O O . PRO A 1 95 ? 2.891 -7.257 -0.706 1.00 97.25 95 PRO A O 1
ATOM 726 N N . PRO A 1 96 ? 2.582 -8.483 -2.571 1.00 97.06 96 PRO A N 1
ATOM 727 C CA . PRO A 1 96 ? 4.005 -8.708 -2.761 1.00 97.06 96 PRO A CA 1
ATOM 728 C C . PRO A 1 96 ? 4.712 -7.391 -3.122 1.00 97.06 96 PRO A C 1
ATOM 730 O O . PRO A 1 96 ? 4.106 -6.445 -3.624 1.00 97.06 96 PRO A O 1
ATOM 733 N N . LEU A 1 97 ? 6.019 -7.315 -2.863 1.00 96.19 97 LEU A N 1
ATOM 734 C CA . LEU A 1 97 ? 6.841 -6.193 -3.322 1.00 96.19 97 LEU A CA 1
ATOM 735 C C . LEU A 1 97 ? 7.052 -6.307 -4.848 1.00 96.19 97 LEU A C 1
ATOM 737 O O . LEU A 1 97 ? 7.697 -7.279 -5.259 1.00 96.19 97 LEU A O 1
ATOM 741 N N . PRO A 1 98 ? 6.607 -5.332 -5.670 1.00 95.38 98 PRO A N 1
ATOM 742 C CA . PRO A 1 98 ? 6.809 -5.370 -7.119 1.00 95.38 98 PRO A CA 1
ATOM 743 C C . PRO A 1 98 ? 8.297 -5.436 -7.482 1.00 95.38 98 PRO A C 1
ATOM 745 O O . PRO A 1 98 ? 9.138 -4.797 -6.837 1.00 95.38 98 PRO A O 1
ATOM 748 N N . LEU A 1 99 ? 8.646 -6.188 -8.526 1.00 93.38 99 LEU A N 1
ATOM 749 C CA . LEU A 1 99 ? 10.034 -6.387 -8.944 1.00 93.38 99 LEU A CA 1
ATOM 750 C C . LEU A 1 99 ? 10.654 -5.084 -9.458 1.00 93.38 99 LEU A C 1
ATOM 752 O O . LEU A 1 99 ? 11.831 -4.808 -9.189 1.00 93.38 99 LEU A O 1
ATOM 756 N N . SER A 1 100 ? 9.862 -4.266 -10.154 1.00 90.94 100 SER A N 1
ATOM 757 C CA . SER A 1 100 ? 10.270 -2.931 -10.602 1.00 90.94 100 SER A CA 1
ATOM 758 C C . SER A 1 100 ? 10.704 -2.050 -9.421 1.00 90.94 100 SER A C 1
ATOM 760 O O . SER A 1 100 ? 11.795 -1.472 -9.435 1.00 90.94 100 SER A O 1
ATOM 762 N N . LEU A 1 101 ? 9.909 -2.035 -8.348 1.00 89.69 101 LEU A N 1
ATOM 763 C CA . LEU A 1 101 ? 10.182 -1.284 -7.123 1.00 89.69 101 LEU A CA 1
ATOM 764 C C . LEU A 1 101 ? 11.332 -1.870 -6.311 1.00 89.69 101 LEU A C 1
ATOM 766 O O . LEU A 1 101 ? 12.164 -1.118 -5.809 1.00 89.69 101 LEU A O 1
ATOM 770 N N . ARG A 1 102 ? 11.441 -3.200 -6.229 1.00 87.81 102 ARG A N 1
ATOM 771 C CA . ARG A 1 102 ? 12.590 -3.870 -5.604 1.00 87.81 102 ARG A CA 1
ATOM 772 C C . ARG A 1 102 ? 13.893 -3.482 -6.295 1.00 87.81 102 ARG A C 1
ATOM 774 O O . ARG A 1 102 ? 14.879 -3.184 -5.631 1.00 87.81 102 ARG A O 1
ATOM 781 N N . THR A 1 103 ? 13.895 -3.458 -7.625 1.00 87.12 103 THR A N 1
ATOM 782 C CA . THR A 1 103 ? 15.070 -3.058 -8.409 1.00 87.12 103 THR A CA 1
ATOM 783 C C . THR A 1 103 ? 15.452 -1.607 -8.129 1.00 87.12 103 THR A C 1
ATOM 785 O O . THR A 1 103 ? 16.636 -1.306 -7.988 1.00 87.12 103 THR A O 1
ATOM 788 N N . LEU A 1 104 ? 14.469 -0.709 -8.010 1.00 81.62 104 LEU A N 1
ATOM 789 C CA . LEU A 1 104 ? 14.706 0.687 -7.636 1.00 81.62 104 LEU A CA 1
ATOM 790 C C . LEU A 1 104 ? 15.257 0.815 -6.212 1.00 81.62 104 LEU A C 1
ATOM 792 O O . LEU A 1 104 ? 16.237 1.526 -6.021 1.00 81.62 104 LEU A O 1
ATOM 796 N N . ALA A 1 105 ? 14.696 0.087 -5.244 1.00 77.12 105 ALA A N 1
ATOM 797 C CA . ALA A 1 105 ? 15.192 0.068 -3.869 1.00 77.12 105 ALA A CA 1
ATOM 798 C C . ALA A 1 105 ? 16.650 -0.408 -3.795 1.00 77.12 105 ALA A C 1
ATOM 800 O O . ALA A 1 105 ? 17.465 0.218 -3.130 1.00 77.12 105 ALA A O 1
ATOM 801 N N . LEU A 1 106 ? 17.008 -1.468 -4.528 1.00 78.44 106 LEU A N 1
ATOM 802 C CA . LEU A 1 106 ? 18.383 -1.974 -4.578 1.00 78.44 106 LEU A CA 1
ATOM 803 C C . LEU A 1 106 ? 19.347 -0.991 -5.247 1.00 78.44 106 LEU A C 1
ATOM 805 O O . LEU A 1 106 ? 20.477 -0.843 -4.789 1.00 78.44 106 LEU A O 1
ATOM 809 N N . LYS A 1 107 ? 18.916 -0.313 -6.317 1.00 71.94 107 LYS A N 1
ATOM 810 C CA . LYS A 1 107 ? 19.714 0.740 -6.960 1.00 71.94 107 LYS A CA 1
ATOM 811 C C . LYS A 1 107 ? 19.946 1.907 -6.009 1.00 71.94 107 LYS A C 1
ATOM 813 O O . LYS A 1 107 ? 21.082 2.344 -5.890 1.00 71.94 107 LYS A O 1
ATOM 818 N N . ALA A 1 108 ? 18.902 2.344 -5.309 1.00 67.75 108 ALA A N 1
ATOM 819 C CA . ALA A 1 108 ? 19.003 3.366 -4.280 1.00 67.75 108 ALA A CA 1
ATOM 820 C C . ALA A 1 108 ? 19.996 2.947 -3.191 1.00 67.75 108 ALA A C 1
ATOM 82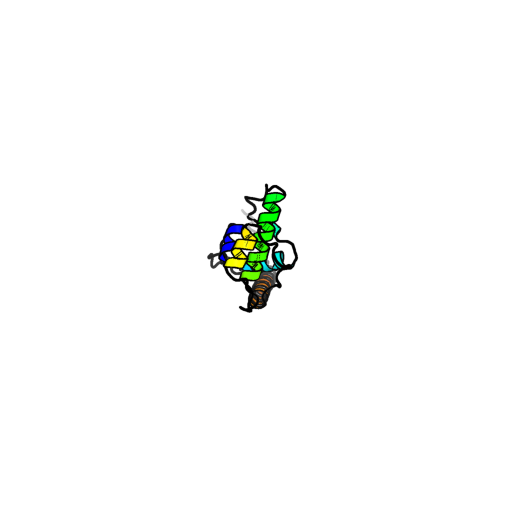2 O O . ALA A 1 108 ? 20.972 3.642 -2.961 1.00 67.75 108 ALA A O 1
ATOM 823 N N . SER A 1 109 ? 19.839 1.754 -2.606 1.00 63.22 109 SER A N 1
ATOM 824 C CA . SER A 1 109 ? 20.771 1.244 -1.593 1.00 63.22 109 SER A CA 1
ATOM 825 C C . SER A 1 109 ? 22.206 1.111 -2.109 1.00 63.22 109 SER A C 1
ATOM 827 O O . SER A 1 109 ? 23.140 1.401 -1.373 1.00 63.22 109 SER A O 1
ATOM 829 N N . SER A 1 110 ? 22.406 0.686 -3.361 1.00 59.31 110 SER A N 1
ATOM 830 C CA . SER A 1 110 ? 23.740 0.581 -3.963 1.00 59.31 110 SER A CA 1
ATOM 831 C C . SER A 1 110 ? 24.423 1.936 -4.129 1.00 59.31 110 SER A C 1
ATOM 833 O O . SER A 1 110 ? 25.651 1.977 -4.097 1.00 59.31 110 SER A O 1
ATOM 835 N N . LEU A 1 111 ? 23.663 3.009 -4.342 1.00 55.19 111 LEU A N 1
ATOM 836 C CA . LEU A 1 111 ? 24.207 4.359 -4.408 1.00 55.19 111 LEU A CA 1
ATOM 837 C C . LEU A 1 111 ? 24.537 4.885 -2.999 1.00 55.19 111 LEU A C 1
ATOM 839 O O . LEU A 1 111 ? 25.652 5.368 -2.814 1.00 55.19 111 LEU A O 1
ATOM 843 N N . VAL A 1 112 ? 23.695 4.609 -1.989 1.00 54.97 112 VAL A N 1
ATOM 844 C CA . VAL A 1 112 ? 24.021 4.871 -0.569 1.00 54.97 112 VAL A CA 1
ATOM 845 C C . VAL A 1 112 ? 25.339 4.184 -0.181 1.00 54.97 112 VAL A C 1
ATOM 847 O O . VAL A 1 112 ? 26.231 4.810 0.383 1.00 54.97 112 VAL A O 1
ATOM 850 N N . PHE A 1 113 ? 25.517 2.908 -0.551 1.00 45.50 113 PHE A N 1
ATOM 851 C CA . PHE A 1 113 ? 26.766 2.168 -0.310 1.00 45.50 113 PHE A CA 1
ATOM 852 C C . PHE A 1 113 ? 27.974 2.720 -1.080 1.00 45.50 113 PHE A C 1
ATOM 854 O O . PHE A 1 113 ? 29.111 2.531 -0.645 1.00 45.50 113 PHE A O 1
ATOM 861 N N . PHE A 1 114 ? 27.755 3.330 -2.246 1.00 38.47 114 PHE A N 1
ATOM 862 C CA . PHE A 1 114 ? 28.824 3.901 -3.060 1.00 38.47 114 PHE A CA 1
ATOM 863 C C . PHE A 1 114 ? 29.279 5.260 -2.513 1.00 38.47 114 PHE A C 1
ATOM 865 O O . PHE A 1 114 ? 30.478 5.528 -2.503 1.00 38.47 114 PHE A O 1
ATOM 872 N N . TRP A 1 115 ? 28.353 6.071 -1.995 1.00 43.16 115 TRP A N 1
ATOM 873 C CA . TRP A 1 115 ? 28.656 7.357 -1.365 1.00 43.16 115 TRP A CA 1
ATOM 874 C C . TRP A 1 115 ? 29.309 7.208 0.019 1.00 43.16 115 TRP A C 1
ATOM 876 O O . TRP A 1 115 ? 30.210 7.968 0.361 1.00 43.16 115 TRP A O 1
ATOM 886 N N . ASP A 1 116 ? 28.960 6.162 0.777 1.00 48.25 116 ASP A N 1
ATOM 887 C CA . ASP A 1 116 ? 29.612 5.829 2.060 1.00 48.25 116 ASP A CA 1
ATOM 888 C C . ASP A 1 116 ? 31.075 5.355 1.914 1.00 48.25 116 ASP A C 1
ATOM 890 O O . ASP A 1 116 ? 31.752 5.071 2.907 1.00 48.25 116 ASP A O 1
ATOM 894 N N . LYS A 1 117 ? 31.593 5.251 0.682 1.00 37.00 117 LYS A N 1
ATOM 895 C CA . LYS A 1 117 ? 32.950 4.779 0.388 1.00 37.00 117 LYS A CA 1
ATOM 896 C C . LYS A 1 117 ? 33.814 5.839 -0.301 1.00 37.00 117 LYS A C 1
ATOM 898 O O . LYS A 1 117 ? 34.500 5.531 -1.276 1.00 37.00 117 LYS A O 1
ATOM 903 N N . GLU A 1 118 ? 33.876 7.055 0.239 1.00 40.41 118 GLU A N 1
ATOM 904 C CA . GLU A 1 118 ? 35.076 7.882 0.049 1.00 40.41 118 GLU A CA 1
ATOM 905 C C . GLU A 1 118 ? 36.195 7.414 1.003 1.00 40.41 118 GLU A C 1
ATOM 907 O O . GLU A 1 118 ? 35.976 7.264 2.208 1.00 40.41 118 GLU A O 1
ATOM 912 N N . PRO A 1 119 ? 37.414 7.138 0.502 1.00 41.00 119 PRO A N 1
ATOM 913 C CA . PRO A 1 119 ? 38.515 6.701 1.342 1.00 41.00 119 PRO A CA 1
ATOM 914 C C . PRO A 1 119 ? 39.082 7.892 2.122 1.00 41.00 119 PRO A C 1
ATOM 916 O O . PRO A 1 119 ? 39.629 8.828 1.542 1.00 41.00 119 PRO A O 1
ATOM 919 N N . SER A 1 120 ? 39.042 7.826 3.454 1.00 53.38 120 SER A N 1
ATOM 920 C CA . SER A 1 120 ? 39.885 8.681 4.287 1.00 53.38 120 SER A CA 1
ATOM 921 C C . SER A 1 120 ? 41.359 8.384 3.978 1.00 53.38 120 SER A C 1
ATOM 923 O O . SER A 1 120 ? 41.847 7.298 4.304 1.00 53.38 120 SER A O 1
ATOM 925 N N . ALA A 1 121 ? 42.084 9.325 3.373 1.00 37.28 121 ALA A N 1
ATOM 926 C CA . ALA A 1 121 ? 43.533 9.221 3.218 1.00 37.28 121 ALA A CA 1
ATOM 927 C C . ALA A 1 121 ? 44.237 10.574 3.437 1.00 37.28 121 ALA A C 1
ATOM 929 O O . ALA A 1 121 ? 44.295 11.420 2.556 1.00 37.28 121 ALA A O 1
ATOM 930 N N . HIS A 1 122 ? 44.781 10.696 4.651 1.00 37.50 122 HIS A N 1
ATOM 931 C CA . HIS A 1 122 ? 46.090 11.244 5.031 1.00 37.50 122 HIS A CA 1
ATOM 932 C C . HIS A 1 122 ? 46.511 12.687 4.674 1.00 37.50 122 HIS A C 1
ATOM 934 O O . HIS A 1 122 ? 46.906 13.011 3.562 1.00 37.50 122 HIS A O 1
ATOM 940 N N . ALA A 1 123 ? 46.548 13.489 5.747 1.00 40.94 123 ALA A N 1
ATOM 941 C CA . ALA A 1 123 ? 47.609 14.398 6.197 1.00 40.94 123 ALA A CA 1
ATOM 942 C C . ALA A 1 123 ? 48.758 14.749 5.229 1.00 40.94 123 ALA A C 1
ATOM 944 O O . ALA A 1 123 ? 49.550 13.894 4.838 1.00 40.94 123 ALA A O 1
ATOM 945 N N . HIS A 1 124 ? 48.949 16.055 5.031 1.00 37.91 124 HIS A N 1
ATOM 946 C CA . HIS A 1 124 ? 50.259 16.643 4.775 1.00 37.91 124 HIS A CA 1
ATOM 947 C C . HIS A 1 124 ? 50.621 17.553 5.955 1.00 37.91 124 HIS A C 1
ATOM 949 O O . HIS A 1 124 ? 50.045 18.627 6.128 1.00 37.91 124 HIS A O 1
ATOM 955 N N . ASP A 1 125 ? 51.565 17.075 6.767 1.00 43.75 125 ASP A N 1
ATOM 956 C CA . ASP A 1 125 ? 52.416 17.902 7.617 1.00 43.75 125 ASP A CA 1
ATOM 957 C C . ASP A 1 125 ? 53.082 18.985 6.760 1.00 43.75 125 ASP A C 1
ATOM 959 O O . ASP A 1 125 ? 53.628 18.693 5.697 1.00 43.75 125 ASP A O 1
ATOM 963 N N . ASN A 1 126 ? 53.107 20.218 7.257 1.00 37.69 126 ASN A N 1
ATOM 964 C CA . ASN A 1 126 ? 54.247 21.098 7.047 1.00 37.69 126 A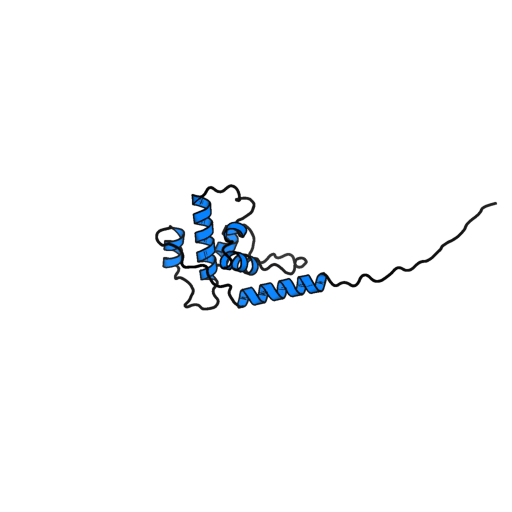SN A CA 1
ATOM 965 C C . ASN A 1 126 ? 54.449 21.917 8.318 1.00 37.69 126 ASN A C 1
ATOM 967 O O . ASN A 1 126 ? 53.642 22.769 8.687 1.00 37.69 126 ASN A O 1
ATOM 971 N N . ALA A 1 127 ? 55.537 21.576 9.000 1.00 41.22 127 ALA A N 1
ATOM 972 C CA . ALA A 1 127 ? 56.096 22.320 10.103 1.00 41.22 127 ALA A CA 1
ATOM 973 C C . ALA A 1 127 ? 56.585 23.686 9.607 1.00 41.22 127 ALA A C 1
ATOM 975 O O . ALA A 1 127 ? 57.419 23.742 8.708 1.00 41.22 127 ALA A O 1
ATOM 976 N N . ASP A 1 128 ? 56.121 24.758 10.244 1.00 36.16 128 ASP A N 1
ATOM 977 C CA . ASP A 1 128 ? 56.750 26.075 10.169 1.00 36.16 128 ASP A CA 1
ATOM 978 C C . ASP A 1 128 ? 57.231 26.471 11.570 1.00 36.16 128 ASP A C 1
ATOM 980 O O . ASP A 1 128 ? 56.478 26.514 12.545 1.00 36.16 128 ASP A O 1
ATOM 984 N N . HIS A 1 129 ? 58.528 26.737 11.675 1.00 43.00 129 HIS A N 1
ATOM 985 C CA . HIS A 1 129 ? 59.230 27.218 12.863 1.00 43.00 129 HIS A CA 1
ATOM 986 C C . HIS A 1 129 ? 60.407 28.077 12.361 1.00 43.00 129 HIS A C 1
ATOM 988 O O . HIS A 1 129 ? 60.971 27.736 11.322 1.00 43.00 129 HIS A O 1
ATOM 994 N N . PRO A 1 130 ? 60.939 29.062 13.108 1.00 44.69 130 PRO A N 1
ATOM 995 C CA . PRO A 1 130 ? 60.335 30.037 14.019 1.00 44.69 130 PRO A CA 1
ATOM 996 C C . PRO A 1 130 ? 60.686 31.494 13.609 1.00 44.69 130 PRO A C 1
ATOM 998 O O . PRO A 1 130 ? 61.560 31.738 12.781 1.00 44.69 130 PRO A O 1
ATOM 1001 N N . SER A 1 131 ? 60.077 32.497 14.248 1.00 35.66 131 SER A N 1
ATOM 1002 C CA . SER A 1 131 ? 60.603 33.875 14.256 1.00 35.66 131 SER A CA 1
ATOM 1003 C C . SER A 1 131 ? 60.847 34.312 15.699 1.00 35.66 131 SER A C 1
ATOM 1005 O O . SER A 1 131 ? 59.899 34.491 16.461 1.00 35.66 131 SER A O 1
ATOM 1007 N N . THR A 1 132 ? 62.114 34.471 16.078 1.00 39.03 132 THR A N 1
ATOM 1008 C CA . THR A 1 132 ? 62.547 35.162 17.304 1.00 39.03 132 THR A CA 1
ATOM 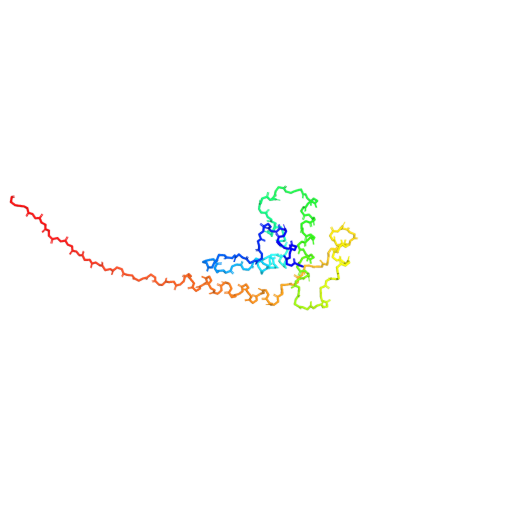1009 C C . THR A 1 132 ? 63.061 36.564 16.940 1.00 39.03 132 THR A C 1
ATOM 1011 O O . THR A 1 132 ? 63.655 36.718 15.871 1.00 39.03 132 THR A O 1
ATOM 1014 N N . PRO A 1 133 ? 62.835 37.585 17.787 1.00 43.97 133 PRO A N 1
ATOM 1015 C CA . PRO A 1 133 ? 63.070 38.990 17.453 1.00 43.97 133 PRO A CA 1
ATOM 1016 C C . PRO A 1 133 ? 64.442 39.492 17.943 1.00 43.97 133 PRO A C 1
ATOM 1018 O O . PRO A 1 133 ? 65.045 38.868 18.820 1.00 43.97 133 PRO A O 1
ATOM 1021 N N . PRO A 1 134 ? 64.904 40.650 17.452 1.00 54.22 134 PRO A N 1
ATOM 1022 C CA . PRO A 1 134 ? 65.675 41.609 18.236 1.00 54.22 134 PRO A CA 1
ATOM 1023 C C . PRO A 1 134 ? 64.789 42.696 18.868 1.00 54.22 134 PRO A C 1
ATOM 1025 O O . PRO A 1 134 ? 63.793 43.112 18.230 1.00 54.22 134 PRO A O 1
#

Organism: Pinus lambertiana (NCBI:txid3343)

InterPro domains:
  IPR011009 Protein kinase-like domain superfamily [SSF56112] (1-103)

Sequence (134 aa):
GMTLLEIIGGRRNMDGDEESSEMFFPAWAATQISSGNAMEVLDKKLMDVNDLEAEQVKRAAIVGGWCIQDDEDERPTMSQVLQILEGVVDPPALPPLPLSLRTLALKASSLVFFWDKEPSAHAHDNADHPSTPP

pLDDT: mean 81.78, std 21.66, range [35.66, 98.25]